Protein AF-A0A940UAZ5-F1 (afdb_monomer_lite)

Sequence (126 aa):
MPDGLMVFATFMHARAFWLVSNDWLLGNMSKTKTTRYDVAEHLRTPEEMAAYLEACLEEANGDAAFIAKALGDIARAKGMAKVARDAGLSRESLYKALSGERSPGFDTILKVMGALGIKLHAQAYG

Secondary structure (DSSP, 8-state):
---TTTTHHHHHHHHHHHHHHTGGGTTT----------GGGT--SHHHHHHHHHHHHHH-TT-HHHHHHHHHHHHHHH-HHHHHHHTT--HHHHHHHSSSSSPPPHHHHHHHHHHHT---------

Foldseek 3Di:
DDDPVVVVVVVVVVVVCVVVVCVVVVPDPPPPDDDDDQVLVVLADLVSLQVQLVVQVVVCPPLQLSSLQSLVSLCVNVDLVQLCVQLVHDSVRSCVCSVSPDRHDPSSVCSSCVSSVHDDDDDDDD

Radius of gyration: 29.12 Å; chains: 1; bounding box: 61×31×87 Å

pLDDT: mean 83.57, std 18.2, range [43.38, 97.81]

Structure (mmCIF, N/CA/C/O backbone):
data_AF-A0A940UAZ5-F1
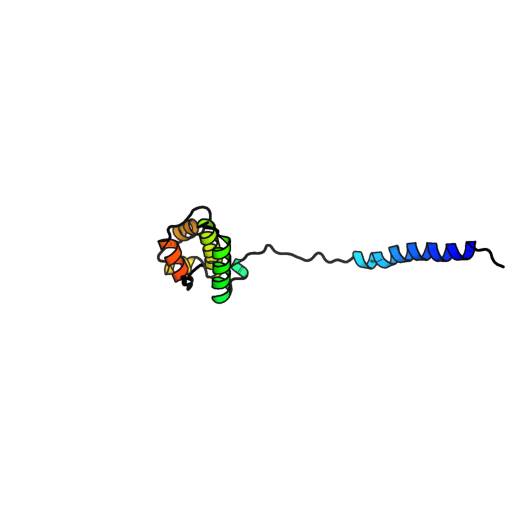#
_entry.id   AF-A0A940UAZ5-F1
#
loop_
_atom_site.group_PDB
_atom_site.id
_atom_site.type_symbol
_atom_site.label_atom_id
_atom_site.label_alt_id
_atom_site.label_comp_id
_atom_site.label_asym_id
_atom_site.label_entity_id
_atom_site.label_seq_id
_atom_site.pdbx_PDB_ins_code
_atom_site.Cartn_x
_atom_site.Cartn_y
_atom_site.Cartn_z
_atom_site.occupancy
_atom_site.B_iso_or_equiv
_atom_site.auth_seq_id
_atom_site.auth_comp_id
_atom_site.auth_asym_id
_atom_site.auth_atom_id
_atom_site.pdbx_PDB_model_num
ATOM 1 N N . MET A 1 1 ? 42.759 17.151 73.449 1.00 46.59 1 MET A N 1
ATOM 2 C CA . MET A 1 1 ? 41.809 17.208 72.319 1.00 46.59 1 MET A CA 1
ATOM 3 C C . MET A 1 1 ? 42.634 17.103 71.051 1.00 46.59 1 MET A C 1
ATOM 5 O O . MET A 1 1 ? 43.483 17.972 70.892 1.00 46.59 1 MET A O 1
ATOM 9 N N . PRO A 1 2 ? 42.492 16.056 70.221 1.00 43.78 2 PRO A N 1
ATOM 10 C CA . PRO A 1 2 ? 43.131 16.048 68.919 1.00 43.78 2 PRO A CA 1
ATOM 11 C C . PRO A 1 2 ? 42.354 16.962 67.959 1.00 43.78 2 PRO A C 1
ATOM 13 O O . PRO A 1 2 ? 41.130 16.924 67.853 1.00 43.78 2 PRO A O 1
ATOM 16 N N . ASP A 1 3 ? 43.148 17.821 67.354 1.00 47.47 3 ASP A N 1
ATOM 17 C CA . ASP A 1 3 ? 43.027 18.718 66.221 1.00 47.47 3 ASP A CA 1
ATOM 18 C C . ASP A 1 3 ? 42.121 18.270 65.054 1.00 47.47 3 ASP A C 1
ATOM 20 O O . ASP A 1 3 ? 42.229 17.182 64.488 1.00 47.47 3 ASP A O 1
ATOM 24 N N . GLY A 1 4 ? 41.253 19.195 64.624 1.00 52.97 4 GLY A N 1
ATOM 25 C CA . GLY A 1 4 ? 40.269 19.032 63.542 1.00 52.97 4 GLY A CA 1
ATOM 26 C C . GLY A 1 4 ? 40.832 18.853 62.123 1.00 52.97 4 GLY A C 1
ATOM 27 O O . GLY A 1 4 ? 40.060 18.834 61.168 1.00 52.97 4 GLY A O 1
ATOM 28 N N . LEU A 1 5 ? 42.148 18.678 61.963 1.00 48.59 5 LEU A N 1
ATOM 29 C CA . LEU A 1 5 ? 42.780 18.284 60.696 1.00 48.59 5 LEU A CA 1
ATOM 30 C C . LEU A 1 5 ? 42.631 16.776 60.417 1.00 48.59 5 LEU A C 1
ATOM 32 O O . LEU A 1 5 ? 42.645 16.359 59.258 1.00 48.59 5 LEU A O 1
ATOM 36 N N . MET A 1 6 ? 42.377 15.967 61.452 1.00 45.28 6 MET A N 1
ATOM 37 C CA . MET A 1 6 ? 42.181 14.515 61.331 1.00 45.28 6 MET A CA 1
ATOM 38 C C . MET A 1 6 ? 40.805 14.115 60.765 1.00 45.28 6 MET A C 1
ATOM 40 O O . MET A 1 6 ? 40.623 12.972 60.353 1.00 45.28 6 MET A O 1
ATOM 44 N N . VAL A 1 7 ? 39.833 15.036 60.695 1.00 50.91 7 VAL A N 1
ATOM 45 C CA . VAL A 1 7 ? 38.495 14.753 60.127 1.00 50.91 7 VAL A CA 1
ATOM 46 C C . VAL A 1 7 ? 38.448 15.025 58.614 1.00 50.91 7 VAL A C 1
ATOM 48 O O . VAL A 1 7 ? 37.710 14.364 57.883 1.00 50.91 7 VAL A O 1
ATOM 51 N N . PHE A 1 8 ? 39.289 15.934 58.108 1.00 43.38 8 PHE A N 1
ATOM 52 C CA . PHE A 1 8 ? 39.359 16.261 56.677 1.00 43.38 8 PHE A CA 1
ATOM 53 C C . PHE A 1 8 ? 40.148 15.228 55.852 1.00 43.38 8 PHE A C 1
ATOM 55 O O . PHE A 1 8 ? 39.791 14.965 54.700 1.00 43.38 8 PHE A O 1
ATOM 62 N N . ALA A 1 9 ? 41.157 14.574 56.438 1.00 48.12 9 ALA A N 1
ATOM 63 C CA . ALA A 1 9 ? 41.940 13.533 55.759 1.00 48.12 9 ALA A CA 1
ATOM 64 C C . ALA A 1 9 ? 41.124 12.257 55.458 1.00 48.12 9 ALA A C 1
ATOM 66 O O . ALA A 1 9 ? 41.379 11.573 54.462 1.00 48.12 9 ALA A O 1
ATOM 67 N N . THR A 1 10 ? 40.093 11.979 56.263 1.00 52.84 10 THR A N 1
ATOM 68 C CA . THR A 1 10 ? 39.175 10.844 56.069 1.00 52.84 10 THR A CA 1
ATOM 69 C C . THR A 1 10 ? 38.134 11.126 54.977 1.00 52.84 10 THR A C 1
ATOM 71 O O . THR A 1 10 ? 37.700 10.208 54.285 1.00 52.84 10 THR A O 1
ATOM 74 N N . PHE A 1 11 ? 37.777 12.395 54.740 1.00 50.88 11 PHE A N 1
ATOM 75 C CA . PHE A 1 11 ? 36.793 12.774 53.715 1.00 50.88 11 PHE A CA 1
ATOM 76 C C . PHE A 1 11 ? 37.395 12.986 52.313 1.00 50.88 11 PHE A C 1
ATOM 78 O O . PHE A 1 11 ? 36.716 12.735 51.315 1.00 50.88 11 PHE A O 1
ATOM 85 N N . MET A 1 12 ? 38.672 13.378 52.192 1.00 49.84 12 MET A N 1
ATOM 86 C CA . MET A 1 12 ? 39.335 13.482 50.878 1.00 49.84 12 MET A CA 1
ATOM 87 C C . MET A 1 12 ? 39.694 12.120 50.265 1.00 49.84 12 MET A C 1
ATOM 89 O O . MET A 1 12 ? 39.618 11.974 49.045 1.00 49.84 12 MET A O 1
ATOM 93 N N . HIS A 1 13 ? 39.981 11.100 51.080 1.00 50.62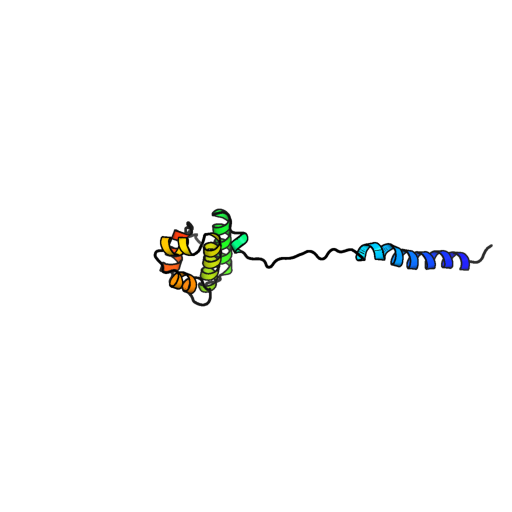 13 HIS A N 1
ATOM 94 C CA . HIS A 1 13 ? 40.163 9.734 50.573 1.00 50.62 13 HIS A CA 1
ATOM 95 C C . HIS A 1 13 ? 38.848 9.092 50.106 1.00 50.62 13 HIS A C 1
ATOM 97 O O . HIS A 1 13 ? 38.859 8.290 49.174 1.00 50.62 13 HIS A O 1
ATOM 103 N N . ALA A 1 14 ? 37.703 9.496 50.667 1.00 51.69 14 ALA A N 1
ATOM 104 C CA . ALA A 1 14 ? 36.402 8.957 50.274 1.00 51.69 14 ALA A CA 1
ATOM 105 C C . ALA A 1 14 ? 35.944 9.424 48.876 1.00 51.69 14 ALA A C 1
ATOM 107 O O . ALA A 1 14 ? 35.326 8.645 48.155 1.00 51.69 14 ALA A O 1
ATOM 108 N N . ARG A 1 15 ? 36.275 10.651 48.432 1.00 50.69 15 ARG A N 1
ATOM 109 C CA . ARG A 1 15 ? 35.898 11.131 47.079 1.00 50.69 15 ARG A CA 1
ATOM 110 C C . ARG A 1 15 ? 36.761 10.553 45.958 1.00 50.69 15 ARG A C 1
ATOM 112 O O . ARG A 1 15 ? 36.226 10.277 44.888 1.00 50.69 15 ARG A O 1
ATOM 119 N N . ALA A 1 16 ? 38.056 10.341 46.196 1.00 51.06 16 ALA A N 1
ATOM 120 C CA . ALA A 1 16 ? 38.922 9.659 45.233 1.00 51.06 16 ALA A CA 1
ATOM 121 C C . ALA A 1 16 ? 38.558 8.167 45.122 1.00 51.06 16 ALA A C 1
ATOM 123 O O . ALA A 1 16 ? 38.484 7.634 44.018 1.00 51.06 16 ALA A O 1
ATOM 124 N N . PHE A 1 17 ? 38.227 7.521 46.246 1.00 48.97 17 PHE A N 1
ATOM 125 C CA . PHE A 1 17 ? 37.758 6.136 46.255 1.00 48.97 17 PHE A CA 1
ATOM 126 C C . PHE A 1 17 ? 36.395 5.968 45.566 1.00 48.97 17 PHE A C 1
ATOM 128 O O . PHE A 1 17 ? 36.200 4.980 44.868 1.00 48.97 17 PHE A O 1
AT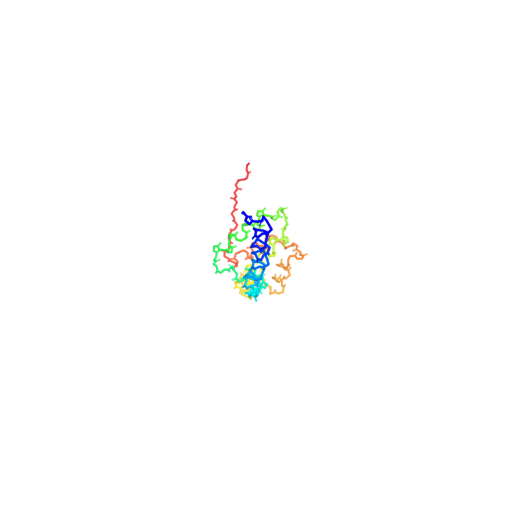OM 135 N N . TRP A 1 18 ? 35.475 6.933 45.686 1.00 52.72 18 TRP A N 1
ATOM 136 C CA . TRP A 1 18 ? 34.170 6.878 45.008 1.00 52.72 18 TRP A CA 1
ATOM 137 C C . TRP A 1 18 ? 34.281 7.042 43.481 1.00 52.72 18 TRP A C 1
ATOM 139 O O . TRP A 1 18 ? 33.579 6.362 42.739 1.00 52.72 18 TRP A O 1
ATOM 149 N N . LEU A 1 19 ? 35.202 7.888 42.998 1.00 50.38 19 LEU A N 1
ATOM 150 C CA . LEU A 1 19 ? 35.479 8.055 41.562 1.00 50.38 19 LEU A CA 1
ATOM 151 C C . LEU A 1 19 ? 36.220 6.850 40.956 1.00 50.38 19 LEU A C 1
ATOM 153 O O . LEU A 1 19 ? 35.881 6.439 39.853 1.00 50.38 19 LEU A O 1
ATOM 157 N N . VAL A 1 20 ? 37.169 6.245 41.682 1.00 57.88 20 VAL A N 1
ATOM 158 C CA . VAL A 1 20 ? 37.892 5.035 41.233 1.00 57.88 20 VAL A CA 1
ATOM 159 C C . VAL A 1 20 ? 37.031 3.769 41.356 1.00 57.88 20 VAL A C 1
ATOM 161 O O . VAL A 1 20 ? 37.121 2.885 40.511 1.00 57.88 20 VAL A O 1
ATOM 164 N N . SER A 1 21 ? 36.145 3.681 42.355 1.00 55.47 21 SER A N 1
ATOM 165 C CA . SER A 1 21 ? 35.250 2.522 42.523 1.00 55.47 21 SER A CA 1
ATOM 166 C C . SER A 1 21 ? 34.106 2.490 41.505 1.00 55.47 21 SER A C 1
ATOM 168 O O . SER A 1 21 ? 33.625 1.409 41.177 1.00 55.47 21 SER A O 1
ATOM 170 N N . ASN A 1 22 ? 33.692 3.643 40.964 1.00 47.75 22 ASN A N 1
ATOM 171 C CA . ASN A 1 22 ? 32.651 3.711 39.932 1.00 47.75 22 ASN A CA 1
ATOM 172 C C . ASN A 1 22 ? 33.184 3.607 38.491 1.00 47.75 22 ASN A C 1
ATOM 174 O O . ASN A 1 22 ? 32.376 3.520 37.568 1.00 47.75 22 ASN A O 1
ATOM 178 N N . ASP A 1 23 ? 34.501 3.555 38.267 1.00 52.69 23 ASP A N 1
ATOM 179 C CA . ASP A 1 23 ? 35.076 3.353 36.923 1.00 52.69 23 ASP A CA 1
ATOM 180 C C . ASP A 1 23 ? 34.736 1.952 36.361 1.00 52.69 23 ASP A C 1
ATOM 182 O O . ASP A 1 23 ? 34.486 1.766 35.167 1.00 52.69 23 ASP A O 1
ATOM 186 N N . TRP A 1 24 ? 34.546 0.975 37.258 1.00 55.91 24 TRP A N 1
ATOM 187 C CA . TRP A 1 24 ? 34.022 -0.359 36.937 1.00 55.91 24 TRP A CA 1
ATOM 188 C C . TRP A 1 24 ? 32.567 -0.361 36.428 1.00 55.91 24 TRP A C 1
ATOM 190 O O . TRP A 1 24 ? 32.128 -1.359 35.859 1.00 55.91 24 TRP A O 1
ATOM 200 N N . LEU A 1 25 ? 31.815 0.738 36.592 1.00 55.38 25 LEU A N 1
ATOM 201 C CA . LEU A 1 25 ? 30.443 0.868 36.076 1.00 55.38 25 LEU A CA 1
ATOM 202 C C . LEU A 1 25 ? 30.388 1.385 34.629 1.00 55.38 25 LEU A C 1
ATOM 204 O O . LEU A 1 25 ? 29.361 1.227 33.973 1.00 55.38 25 LEU A O 1
ATOM 208 N N . LEU A 1 26 ? 31.476 1.962 34.106 1.00 57.84 26 LEU A N 1
ATOM 209 C CA . LEU A 1 26 ? 31.552 2.467 32.725 1.00 57.84 26 LEU A CA 1
ATOM 210 C C . LEU A 1 26 ? 32.411 1.582 31.807 1.00 57.84 26 LEU A C 1
ATOM 212 O O . LEU A 1 26 ? 32.254 1.633 30.586 1.00 57.84 26 LEU A O 1
ATOM 216 N N . GLY A 1 27 ? 33.270 0.728 32.375 1.00 56.28 27 GLY A N 1
ATOM 217 C CA . GLY A 1 27 ? 34.239 -0.093 31.637 1.00 56.28 27 GLY A CA 1
ATOM 218 C C . GLY A 1 27 ? 33.669 -1.231 30.778 1.00 56.28 27 GLY A C 1
ATOM 219 O O . GLY A 1 27 ? 34.421 -1.846 30.026 1.00 56.28 27 GLY A O 1
ATOM 220 N N . ASN A 1 28 ? 32.365 -1.525 30.847 1.00 62.53 28 ASN A N 1
ATOM 221 C CA . ASN A 1 28 ? 31.768 -2.621 30.076 1.00 62.53 28 ASN A CA 1
ATOM 222 C C . ASN A 1 28 ? 30.342 -2.344 29.576 1.00 62.53 28 ASN A C 1
ATOM 224 O O . ASN A 1 28 ? 29.509 -3.251 29.531 1.00 62.53 28 ASN A O 1
ATOM 228 N N . MET A 1 29 ? 30.033 -1.107 29.165 1.00 63.25 29 MET A N 1
ATOM 229 C CA . MET A 1 29 ? 28.833 -0.905 28.347 1.00 63.25 29 MET A CA 1
ATOM 230 C C . MET A 1 29 ? 29.056 -1.553 26.979 1.00 63.25 29 MET A C 1
ATOM 232 O O . MET A 1 29 ? 29.568 -0.927 26.047 1.00 63.25 29 MET A O 1
ATOM 236 N N . SER A 1 30 ? 28.696 -2.831 26.855 1.00 71.31 30 SER A N 1
ATOM 237 C CA . SER A 1 30 ? 28.648 -3.519 25.572 1.00 71.31 30 SER A CA 1
ATOM 238 C C . SER A 1 30 ? 27.816 -2.669 24.616 1.00 71.31 30 SER A C 1
ATOM 240 O O . SER A 1 30 ? 26.629 -2.446 24.864 1.00 71.31 30 SER A O 1
ATOM 242 N N . LYS A 1 31 ? 28.433 -2.155 23.548 1.00 73.00 31 LYS A N 1
ATOM 243 C CA . LYS A 1 31 ? 27.719 -1.356 22.549 1.00 73.00 31 LYS A CA 1
ATOM 244 C C . LYS A 1 31 ? 26.563 -2.192 22.010 1.00 73.00 31 LYS A C 1
ATOM 246 O O . LYS A 1 31 ? 26.793 -3.256 21.433 1.00 73.00 31 LYS A O 1
ATOM 251 N N . THR A 1 32 ? 25.334 -1.727 22.216 1.00 76.50 32 THR A N 1
ATOM 252 C CA . THR A 1 32 ? 24.137 -2.373 21.679 1.00 76.50 32 THR A CA 1
ATOM 253 C C . THR A 1 32 ? 24.285 -2.469 20.164 1.00 76.50 32 THR A C 1
ATOM 255 O O . THR A 1 32 ? 24.447 -1.456 19.485 1.00 76.50 32 THR A O 1
ATOM 258 N N . LYS A 1 33 ? 24.285 -3.693 19.628 1.00 80.69 33 LYS A N 1
ATOM 259 C CA . LYS A 1 33 ? 24.304 -3.911 18.180 1.00 80.69 33 LYS A CA 1
ATOM 260 C C . LYS A 1 33 ? 22.938 -3.515 17.634 1.00 80.69 33 LYS A C 1
ATOM 262 O O . LYS A 1 33 ? 21.944 -4.153 17.964 1.00 80.69 33 LYS A O 1
ATOM 267 N N . THR A 1 34 ? 22.899 -2.466 16.824 1.00 86.31 34 THR A N 1
ATOM 268 C CA . THR A 1 34 ? 21.691 -2.031 16.125 1.00 86.31 34 THR A CA 1
ATOM 269 C C . THR A 1 34 ? 21.755 -2.464 14.666 1.00 86.31 34 THR A C 1
ATOM 271 O O . THR A 1 34 ? 22.828 -2.552 14.066 1.00 86.31 34 THR A O 1
ATOM 274 N N . THR A 1 35 ? 20.596 -2.755 14.092 1.00 84.75 35 THR A N 1
ATOM 275 C CA . THR A 1 35 ? 20.417 -2.955 12.654 1.00 84.75 35 THR A CA 1
ATOM 276 C C . THR A 1 35 ? 19.624 -1.782 12.088 1.00 84.75 35 THR A C 1
ATOM 278 O O . THR A 1 35 ? 18.955 -1.054 12.827 1.00 84.75 35 THR A O 1
ATOM 281 N N . ARG A 1 36 ? 19.717 -1.555 10.773 1.00 88.38 36 ARG A N 1
ATOM 282 C CA . ARG A 1 36 ? 18.837 -0.587 10.111 1.00 88.38 36 ARG A CA 1
ATOM 283 C C . ARG A 1 36 ? 17.410 -1.128 10.176 1.00 88.38 36 ARG A C 1
ATOM 285 O O . ARG A 1 36 ? 17.185 -2.279 9.825 1.00 88.38 36 ARG A O 1
ATOM 292 N N . TYR A 1 37 ? 16.480 -0.287 10.606 1.00 89.12 37 TYR A N 1
ATOM 293 C CA . TYR A 1 37 ? 15.062 -0.615 10.631 1.00 89.12 37 TYR A CA 1
ATOM 294 C C . TYR A 1 37 ? 14.503 -0.675 9.201 1.00 89.12 37 TYR A C 1
ATOM 296 O O . TYR A 1 37 ? 14.671 0.284 8.443 1.00 89.12 37 TYR A O 1
ATOM 304 N N . ASP A 1 38 ? 13.850 -1.781 8.840 1.00 91.56 38 ASP A N 1
ATOM 305 C CA . ASP A 1 38 ? 13.067 -1.914 7.607 1.00 91.56 38 ASP A CA 1
ATOM 306 C C . ASP A 1 38 ? 11.628 -2.283 7.968 1.00 91.56 38 ASP A C 1
ATOM 308 O O . ASP A 1 38 ? 11.362 -3.351 8.516 1.00 91.56 38 ASP A O 1
ATOM 312 N N . VAL A 1 39 ? 10.691 -1.391 7.641 1.00 92.88 39 VAL A N 1
ATOM 313 C CA . VAL A 1 39 ? 9.256 -1.562 7.909 1.00 92.88 39 VAL A CA 1
ATOM 314 C C . VAL A 1 39 ? 8.749 -2.891 7.346 1.00 92.88 39 VAL A C 1
ATOM 316 O O . VAL A 1 39 ? 7.972 -3.580 8.002 1.00 92.88 39 VAL A O 1
ATOM 319 N N . ALA A 1 40 ? 9.232 -3.299 6.167 1.00 93.00 40 ALA A N 1
ATOM 320 C CA . ALA A 1 40 ? 8.770 -4.515 5.506 1.00 93.00 40 ALA A CA 1
ATOM 321 C C . ALA A 1 40 ? 9.035 -5.795 6.330 1.00 93.00 40 ALA A C 1
ATOM 323 O O . ALA A 1 40 ? 8.287 -6.761 6.203 1.00 93.00 40 ALA A O 1
ATOM 324 N N . GLU A 1 41 ? 10.043 -5.810 7.213 1.00 92.38 41 GLU A N 1
ATOM 325 C CA . GLU A 1 41 ? 10.344 -6.954 8.096 1.00 92.38 41 GLU A CA 1
ATOM 326 C C . GLU A 1 41 ? 9.358 -7.093 9.276 1.00 92.38 41 GLU A C 1
ATOM 328 O O . GLU A 1 41 ? 9.313 -8.129 9.961 1.00 92.38 41 GLU A O 1
ATOM 333 N N . HIS A 1 42 ? 8.561 -6.049 9.513 1.00 92.50 42 HIS A N 1
ATOM 334 C CA . HIS A 1 42 ? 7.602 -5.938 10.610 1.00 92.50 42 HIS A CA 1
ATOM 335 C C . HIS A 1 42 ? 6.137 -6.003 10.160 1.00 92.50 42 HIS A C 1
ATOM 337 O O . HIS A 1 42 ? 5.265 -6.069 11.013 1.00 92.50 42 HIS A O 1
ATOM 343 N N . LEU A 1 43 ? 5.862 -6.034 8.852 1.00 95.69 43 LEU A N 1
ATOM 344 C CA . LEU A 1 43 ? 4.515 -6.185 8.292 1.00 95.69 43 LEU A CA 1
ATOM 345 C C . LEU A 1 43 ? 4.222 -7.663 8.004 1.00 95.69 43 LEU A C 1
ATOM 347 O O . LEU A 1 43 ? 4.297 -8.117 6.862 1.00 95.69 43 LEU A O 1
ATOM 351 N N . ARG A 1 44 ? 3.954 -8.446 9.050 1.00 93.19 44 ARG A N 1
ATOM 352 C CA . ARG A 1 44 ? 3.867 -9.916 8.985 1.00 93.19 44 ARG A CA 1
ATOM 353 C C . ARG A 1 44 ? 2.436 -10.410 8.878 1.00 93.19 44 ARG A C 1
ATOM 355 O O . ARG A 1 44 ? 2.207 -11.455 8.268 1.00 93.19 44 ARG A O 1
ATOM 362 N N . THR A 1 45 ? 1.487 -9.682 9.455 1.00 96.44 45 THR A N 1
ATOM 363 C CA . THR A 1 45 ? 0.066 -10.039 9.432 1.00 96.44 45 THR A CA 1
ATOM 364 C C . THR A 1 45 ? -0.752 -9.091 8.552 1.00 96.44 45 THR A C 1
ATOM 366 O O . THR A 1 45 ? -0.364 -7.938 8.343 1.00 96.44 45 THR A O 1
ATOM 369 N N . PRO A 1 46 ? -1.900 -9.546 8.015 1.00 95.69 46 PRO A N 1
ATOM 370 C CA . PRO A 1 46 ? -2.834 -8.668 7.311 1.00 95.69 46 PRO A CA 1
ATOM 371 C C . PRO A 1 46 ? -3.279 -7.466 8.154 1.00 95.69 46 PRO A C 1
ATOM 373 O O . PRO A 1 46 ? -3.428 -6.366 7.626 1.00 95.69 46 PRO A O 1
ATOM 376 N N . GLU A 1 47 ? -3.456 -7.664 9.460 1.00 96.00 47 GLU A N 1
ATOM 377 C CA . GLU A 1 47 ? -3.878 -6.628 10.400 1.00 96.00 47 GLU A CA 1
ATOM 378 C C . GLU A 1 47 ? -2.794 -5.557 10.580 1.00 96.00 47 GLU A C 1
ATOM 380 O O . GLU A 1 47 ? -3.102 -4.368 10.549 1.00 96.00 47 GLU A O 1
ATOM 385 N N . GLU A 1 48 ? -1.520 -5.954 10.683 1.00 96.44 48 GLU A N 1
ATOM 386 C CA . GLU A 1 48 ? -0.383 -5.023 10.741 1.00 96.44 48 GLU A CA 1
ATOM 387 C C . GLU A 1 48 ? -0.272 -4.189 9.458 1.00 96.44 48 GLU A C 1
ATOM 389 O O . GLU A 1 48 ? -0.038 -2.984 9.516 1.00 96.44 48 GLU A O 1
ATOM 394 N N . MET A 1 49 ? -0.480 -4.810 8.293 1.00 96.94 49 MET A N 1
ATOM 395 C CA . MET A 1 49 ? -0.462 -4.114 7.001 1.00 96.94 49 MET A CA 1
ATOM 396 C C . MET A 1 49 ? -1.593 -3.088 6.880 1.00 96.94 49 MET A C 1
ATOM 398 O O . MET A 1 49 ? -1.372 -1.994 6.360 1.00 96.94 49 MET A O 1
ATOM 402 N N . ALA A 1 50 ? -2.795 -3.441 7.343 1.00 96.50 50 ALA A N 1
ATOM 403 C CA . ALA A 1 50 ? -3.947 -2.548 7.332 1.00 96.50 50 ALA A CA 1
ATOM 404 C C . ALA A 1 50 ? -3.741 -1.361 8.282 1.00 96.50 50 ALA A C 1
ATOM 406 O O . ALA A 1 50 ? -3.888 -0.222 7.846 1.00 96.50 50 ALA A O 1
ATOM 407 N N . ALA A 1 51 ? -3.319 -1.621 9.524 1.00 96.12 51 ALA A N 1
ATOM 408 C CA . ALA A 1 51 ? -3.035 -0.581 10.512 1.00 96.12 51 ALA A CA 1
ATOM 409 C C . ALA A 1 51 ? -1.909 0.359 10.050 1.00 96.12 51 ALA A C 1
ATOM 411 O O . ALA A 1 51 ? -1.994 1.573 10.216 1.00 96.12 51 ALA A O 1
ATOM 412 N N . TYR A 1 52 ? -0.866 -0.189 9.419 1.00 96.94 52 TYR A N 1
ATOM 413 C CA . TYR A 1 52 ? 0.207 0.612 8.838 1.00 96.94 52 TYR A CA 1
ATOM 414 C C . TYR A 1 52 ? -0.298 1.528 7.714 1.00 96.94 52 TYR A C 1
ATOM 416 O O . TYR A 1 52 ? 0.018 2.716 7.709 1.00 96.94 52 TYR A O 1
ATOM 424 N N . LEU A 1 53 ? -1.106 1.009 6.781 1.00 96.69 53 LEU A N 1
ATOM 425 C CA . LEU A 1 53 ? -1.662 1.835 5.707 1.00 96.69 53 LEU A CA 1
ATOM 426 C C . LEU A 1 53 ? -2.622 2.905 6.240 1.00 96.69 53 LEU A C 1
ATOM 428 O O . LEU A 1 53 ? -2.616 4.016 5.722 1.00 96.69 53 LEU A O 1
ATOM 432 N N . GLU A 1 54 ? -3.433 2.579 7.246 1.00 95.31 54 GLU A N 1
ATOM 433 C CA . GLU A 1 54 ? -4.342 3.520 7.906 1.00 95.31 54 GLU A CA 1
ATOM 434 C C . GLU A 1 54 ? -3.572 4.691 8.524 1.00 95.31 54 GLU A C 1
ATOM 436 O O . GLU A 1 54 ? -3.831 5.836 8.161 1.00 95.31 54 GLU A O 1
ATOM 441 N N . ALA A 1 55 ? -2.540 4.410 9.325 1.00 96.12 55 ALA A N 1
ATOM 442 C CA . ALA A 1 55 ? -1.668 5.447 9.876 1.00 96.12 55 ALA A CA 1
ATOM 443 C C . ALA A 1 55 ? -1.019 6.301 8.769 1.00 96.12 55 ALA A C 1
ATOM 445 O O . ALA A 1 55 ? -0.964 7.526 8.861 1.00 96.12 55 ALA A O 1
ATOM 446 N N . CYS A 1 56 ? -0.573 5.677 7.672 1.00 96.25 56 CYS A N 1
ATOM 447 C CA . CYS A 1 56 ? -0.040 6.425 6.535 1.00 96.25 56 CYS A CA 1
ATOM 448 C C . CYS A 1 56 ? -1.092 7.303 5.841 1.00 96.25 56 CYS A C 1
ATOM 450 O O . CYS A 1 56 ? -0.744 8.381 5.368 1.00 96.25 56 CYS A O 1
ATOM 452 N N . LEU A 1 57 ? -2.350 6.865 5.744 1.00 94.31 57 LEU A N 1
ATOM 453 C CA . LEU A 1 57 ? -3.439 7.652 5.156 1.00 94.31 57 LEU A CA 1
ATOM 454 C C . LEU A 1 57 ? -3.784 8.873 6.018 1.00 94.31 57 LEU A C 1
ATOM 456 O O . LEU A 1 57 ? -4.040 9.939 5.459 1.00 94.31 57 LEU A O 1
ATOM 460 N N . GLU A 1 58 ? -3.750 8.731 7.344 1.00 93.44 58 GLU A N 1
ATOM 461 C CA . GLU A 1 58 ? -3.949 9.835 8.290 1.00 93.44 58 GLU A CA 1
ATOM 462 C C . GLU A 1 58 ? -2.837 10.888 8.184 1.00 93.44 58 GLU A C 1
ATOM 464 O O . GLU A 1 58 ? -3.116 12.086 8.143 1.00 93.44 58 GLU A O 1
ATOM 469 N N . GLU A 1 59 ? -1.576 10.460 8.070 1.00 95.19 59 GLU A N 1
ATOM 470 C CA . GLU A 1 59 ? -0.435 11.379 7.978 1.00 95.19 59 GLU A CA 1
ATOM 471 C C . GLU A 1 59 ? -0.215 11.972 6.578 1.00 95.19 59 GLU A C 1
ATOM 473 O O . GLU A 1 59 ? 0.413 13.027 6.447 1.00 95.19 59 GLU A O 1
ATOM 478 N N . ALA A 1 60 ? -0.728 11.325 5.525 1.00 93.19 60 ALA A N 1
ATOM 479 C CA . ALA A 1 60 ? -0.430 11.689 4.140 1.00 93.19 60 ALA A CA 1
ATOM 480 C C . ALA A 1 60 ? -0.780 13.143 3.795 1.00 93.19 60 ALA A C 1
ATOM 482 O O . ALA A 1 60 ? -0.150 13.715 2.909 1.00 93.19 60 ALA A O 1
ATOM 483 N N . ASN A 1 61 ? -1.798 13.740 4.431 1.00 90.50 61 ASN A N 1
ATOM 484 C CA . ASN A 1 61 ? -2.271 15.100 4.127 1.00 90.50 61 ASN A CA 1
ATOM 485 C C . ASN A 1 61 ? -2.482 15.356 2.614 1.00 90.50 61 ASN A C 1
ATOM 487 O O . ASN A 1 61 ? -2.199 16.438 2.102 1.00 90.50 61 ASN A O 1
ATOM 491 N N . GLY A 1 62 ? -2.963 14.345 1.880 1.00 86.81 62 GLY A N 1
ATOM 492 C CA . GLY A 1 62 ? -3.172 14.414 0.428 1.00 86.81 62 GLY A CA 1
ATOM 493 C C . GLY A 1 62 ? -1.968 14.015 -0.439 1.00 86.81 62 GLY A C 1
ATOM 494 O O . GLY A 1 62 ? -2.084 14.035 -1.666 1.00 86.81 62 GLY A O 1
ATOM 495 N N . ASP A 1 63 ? -0.836 13.614 0.145 1.00 93.38 63 ASP A N 1
ATOM 496 C CA . ASP A 1 63 ? 0.328 13.116 -0.593 1.00 93.38 63 ASP A CA 1
ATOM 497 C C . ASP A 1 63 ? 0.120 11.667 -1.075 1.00 93.38 63 ASP A C 1
ATOM 499 O O . ASP A 1 63 ? 0.357 10.677 -0.377 1.00 93.38 63 ASP A O 1
ATOM 503 N N . ALA A 1 64 ? -0.305 11.535 -2.329 1.00 91.69 64 ALA A N 1
ATOM 504 C CA . ALA A 1 64 ? -0.487 10.240 -2.975 1.00 91.69 64 ALA A CA 1
ATOM 505 C C . ALA A 1 64 ? 0.826 9.464 -3.195 1.00 91.69 64 ALA A C 1
ATOM 507 O O . ALA A 1 64 ? 0.795 8.233 -3.259 1.00 91.69 64 ALA A O 1
ATOM 508 N N . ALA A 1 65 ? 1.973 10.140 -3.313 1.00 93.94 65 ALA A N 1
ATOM 509 C CA . ALA A 1 65 ? 3.262 9.472 -3.470 1.00 93.94 65 ALA A CA 1
ATOM 510 C C . ALA A 1 65 ? 3.700 8.821 -2.148 1.00 93.94 65 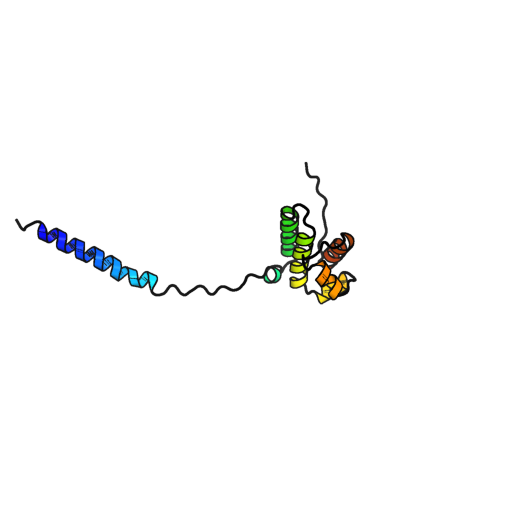ALA A C 1
ATOM 512 O O . ALA A 1 65 ? 4.221 7.702 -2.153 1.00 93.94 65 ALA A O 1
ATOM 513 N N . PHE A 1 66 ? 3.401 9.463 -1.016 1.00 95.31 66 PHE A N 1
ATOM 514 C CA . PHE A 1 66 ? 3.592 8.878 0.311 1.00 95.31 66 PHE A CA 1
ATOM 515 C C . PHE A 1 66 ? 2.756 7.604 0.507 1.00 95.31 66 PHE A C 1
ATOM 517 O O . PHE A 1 66 ? 3.293 6.559 0.879 1.00 95.31 66 PHE A O 1
ATOM 524 N N . ILE A 1 67 ? 1.467 7.644 0.150 1.00 95.62 67 ILE A N 1
ATOM 525 C CA . ILE A 1 67 ? 0.582 6.465 0.195 1.00 95.62 67 ILE A CA 1
ATOM 526 C C . ILE A 1 67 ? 1.111 5.351 -0.721 1.00 95.62 67 ILE A C 1
ATOM 528 O O . ILE A 1 67 ? 1.137 4.177 -0.346 1.00 95.62 67 ILE A O 1
ATOM 532 N N . ALA A 1 68 ? 1.571 5.706 -1.923 1.00 95.94 68 ALA A N 1
ATOM 533 C CA . ALA A 1 68 ? 2.142 4.747 -2.861 1.00 95.94 68 ALA A CA 1
ATOM 534 C C . ALA A 1 68 ? 3.393 4.058 -2.297 1.00 95.94 68 ALA A C 1
ATOM 536 O O . ALA A 1 68 ? 3.553 2.848 -2.458 1.00 95.94 68 ALA A O 1
ATOM 537 N N . LYS A 1 69 ? 4.248 4.807 -1.595 1.00 96.44 69 LYS A N 1
ATOM 538 C CA . LYS A 1 69 ? 5.418 4.257 -0.908 1.00 96.44 69 LYS A CA 1
ATOM 539 C C . LYS A 1 69 ? 5.017 3.279 0.201 1.00 96.44 69 LYS A C 1
ATOM 541 O O . LYS A 1 69 ? 5.574 2.187 0.253 1.00 96.44 69 LYS A O 1
ATOM 546 N N . ALA A 1 70 ? 4.017 3.612 1.019 1.00 97.06 70 ALA A N 1
ATOM 547 C CA . ALA A 1 70 ? 3.507 2.715 2.062 1.00 97.06 70 ALA A CA 1
ATOM 548 C C . ALA A 1 70 ? 2.965 1.394 1.478 1.00 97.06 70 ALA A C 1
ATOM 550 O O . ALA A 1 70 ? 3.288 0.303 1.950 1.00 97.06 70 ALA A O 1
ATOM 551 N N . LEU A 1 71 ? 2.210 1.466 0.377 1.00 97.12 71 LEU A N 1
ATOM 552 C CA . LEU A 1 71 ? 1.784 0.275 -0.367 1.00 97.12 71 LEU A CA 1
ATOM 553 C C . LEU A 1 71 ? 2.975 -0.509 -0.934 1.00 97.12 71 LEU A C 1
ATOM 555 O O . LEU A 1 71 ? 2.929 -1.738 -0.988 1.00 97.12 71 LEU A O 1
ATOM 559 N N . GLY A 1 72 ? 4.046 0.181 -1.332 1.00 96.56 72 GLY A N 1
ATOM 560 C CA . GLY A 1 72 ? 5.324 -0.418 -1.708 1.00 96.56 72 GLY A CA 1
ATOM 561 C C . GLY A 1 72 ? 5.958 -1.214 -0.570 1.00 96.56 72 GLY A C 1
ATOM 562 O O . GLY A 1 72 ? 6.385 -2.346 -0.786 1.00 96.56 72 GLY A O 1
ATOM 563 N N . ASP A 1 73 ? 5.967 -0.674 0.645 1.00 97.19 73 ASP A N 1
ATOM 564 C CA . ASP A 1 73 ? 6.507 -1.337 1.837 1.00 97.19 73 ASP A CA 1
ATOM 565 C C . ASP A 1 73 ? 5.725 -2.620 2.161 1.00 97.19 73 ASP A C 1
ATOM 567 O O . ASP A 1 73 ? 6.318 -3.692 2.320 1.00 97.19 73 ASP A O 1
ATOM 571 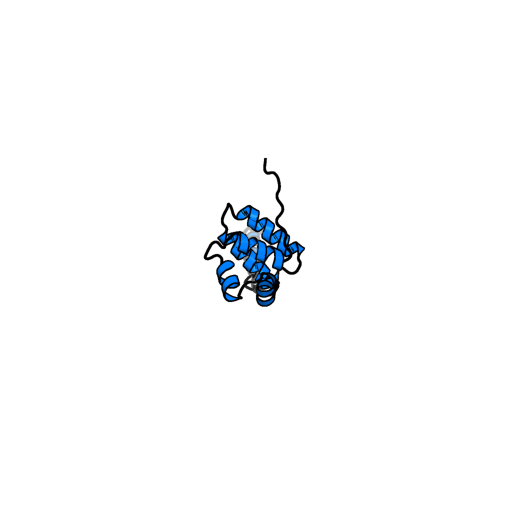N N . ILE A 1 74 ? 4.391 -2.556 2.114 1.00 97.50 74 ILE A N 1
ATOM 572 C CA . ILE A 1 74 ? 3.514 -3.725 2.277 1.00 97.50 74 ILE A CA 1
ATOM 573 C C . ILE A 1 74 ? 3.738 -4.750 1.150 1.00 97.50 74 ILE A C 1
ATOM 575 O O . ILE A 1 74 ? 3.828 -5.958 1.391 1.00 97.50 74 ILE A O 1
ATOM 579 N N . ALA A 1 75 ? 3.859 -4.294 -0.099 1.00 96.94 75 ALA A N 1
ATOM 580 C CA . ALA A 1 75 ? 4.099 -5.170 -1.242 1.00 96.94 75 ALA A CA 1
ATOM 581 C C . ALA A 1 75 ? 5.467 -5.863 -1.176 1.00 96.94 75 ALA A C 1
ATOM 583 O O . ALA A 1 75 ? 5.586 -7.019 -1.597 1.00 96.94 75 ALA A O 1
ATOM 584 N N . ARG A 1 76 ? 6.489 -5.203 -0.613 1.00 96.25 76 ARG A N 1
ATOM 585 C CA . ARG A 1 76 ? 7.791 -5.818 -0.319 1.00 96.25 76 ARG A CA 1
ATOM 586 C C . ARG A 1 76 ? 7.651 -6.930 0.719 1.00 96.25 76 ARG A C 1
ATOM 588 O O . ARG A 1 76 ? 8.148 -8.023 0.457 1.00 96.25 76 ARG A O 1
ATOM 595 N N . ALA A 1 77 ? 6.910 -6.698 1.803 1.00 95.88 77 ALA A N 1
ATOM 596 C CA . ALA A 1 77 ? 6.657 -7.707 2.835 1.00 95.88 77 ALA A CA 1
ATOM 597 C C . ALA A 1 77 ? 5.894 -8.936 2.297 1.00 95.88 77 ALA A C 1
ATOM 599 O O . ALA A 1 77 ? 6.235 -10.077 2.601 1.00 95.88 77 ALA A O 1
ATOM 600 N N . LYS A 1 78 ? 4.893 -8.720 1.432 1.00 94.38 78 LYS A N 1
ATOM 601 C CA . LYS A 1 78 ? 4.067 -9.793 0.839 1.00 94.38 78 LYS A CA 1
ATOM 602 C C . LYS A 1 78 ? 4.720 -10.500 -0.360 1.00 94.38 78 LYS A C 1
ATOM 604 O O . LYS A 1 78 ? 4.332 -11.613 -0.719 1.00 94.38 78 LYS A O 1
ATOM 609 N N . GLY A 1 79 ? 5.683 -9.848 -1.009 1.00 95.12 79 GLY A N 1
ATOM 610 C CA . GLY A 1 79 ? 6.389 -10.335 -2.192 1.00 95.12 79 GLY A CA 1
ATOM 611 C C . GLY A 1 79 ? 5.912 -9.692 -3.500 1.00 95.12 79 GLY A C 1
ATOM 612 O O . GLY A 1 79 ? 4.888 -10.067 -4.078 1.00 95.12 79 GLY A O 1
ATOM 613 N N . MET A 1 80 ? 6.741 -8.797 -4.044 1.00 95.19 80 MET A N 1
ATOM 614 C CA . MET A 1 80 ? 6.452 -7.978 -5.235 1.00 95.19 80 MET A CA 1
ATOM 615 C C . MET A 1 80 ? 5.975 -8.767 -6.459 1.00 95.19 80 MET A C 1
ATOM 617 O O . MET A 1 80 ? 5.061 -8.342 -7.162 1.00 95.19 80 MET A O 1
ATOM 621 N N . ALA A 1 81 ? 6.567 -9.934 -6.732 1.00 95.75 81 ALA A N 1
ATOM 622 C CA . ALA A 1 81 ? 6.197 -10.731 -7.901 1.00 95.75 81 ALA A CA 1
ATOM 623 C C . ALA A 1 81 ? 4.760 -11.266 -7.819 1.00 95.75 81 ALA A C 1
ATOM 625 O O . ALA A 1 81 ? 4.088 -11.358 -8.843 1.00 95.75 81 ALA A O 1
ATOM 626 N N . LYS A 1 82 ? 4.297 -11.623 -6.615 1.00 96.44 82 LYS A N 1
ATOM 627 C CA . LYS A 1 82 ? 2.920 -12.067 -6.390 1.00 96.44 82 LYS A CA 1
ATOM 628 C C . LYS A 1 82 ? 1.961 -10.892 -6.548 1.00 96.44 82 LYS A C 1
ATOM 630 O O . LYS A 1 82 ? 1.017 -10.989 -7.319 1.00 96.44 82 LYS A O 1
ATOM 635 N N . VAL A 1 83 ? 2.268 -9.771 -5.896 1.00 97.44 83 VAL A N 1
ATOM 636 C CA . VAL A 1 83 ? 1.438 -8.559 -5.937 1.00 97.44 83 VAL A CA 1
ATOM 637 C C . VAL A 1 83 ? 1.268 -8.039 -7.363 1.00 97.44 83 VAL A C 1
ATOM 639 O O . VAL A 1 83 ? 0.151 -7.738 -7.761 1.00 97.44 83 VAL A O 1
ATOM 642 N N . ALA A 1 84 ? 2.339 -8.000 -8.161 1.00 97.31 84 ALA A N 1
ATOM 643 C CA . ALA A 1 84 ? 2.267 -7.557 -9.554 1.00 97.31 84 ALA A CA 1
ATOM 644 C C . ALA A 1 84 ? 1.294 -8.413 -10.379 1.00 97.31 84 ALA A C 1
ATOM 646 O O . ALA A 1 84 ? 0.443 -7.872 -11.082 1.00 97.31 84 ALA A O 1
ATOM 647 N N . ARG A 1 85 ? 1.381 -9.747 -10.252 1.00 97.81 85 ARG A N 1
ATOM 648 C CA . ARG A 1 85 ? 0.477 -10.673 -10.952 1.00 97.81 85 ARG A CA 1
ATOM 649 C C . ARG A 1 85 ? -0.971 -10.481 -10.518 1.00 97.81 85 ARG A C 1
ATOM 651 O O . ARG A 1 85 ? -1.833 -10.336 -11.376 1.00 97.81 85 ARG A O 1
ATOM 658 N N . ASP A 1 86 ? -1.215 -10.446 -9.212 1.00 97.75 86 ASP A N 1
ATOM 659 C CA . ASP A 1 86 ? -2.565 -10.341 -8.652 1.00 97.75 86 ASP A CA 1
ATOM 660 C C . ASP A 1 86 ? -3.211 -8.979 -8.973 1.00 97.75 86 ASP A C 1
ATOM 662 O O . ASP A 1 86 ? -4.417 -8.900 -9.183 1.00 97.75 86 ASP A O 1
ATOM 666 N N . ALA A 1 87 ? -2.410 -7.911 -9.073 1.00 96.88 87 ALA A N 1
ATOM 667 C CA . ALA A 1 87 ? -2.864 -6.576 -9.468 1.00 96.88 87 ALA A CA 1
ATOM 668 C C . ALA A 1 87 ? -3.023 -6.401 -10.993 1.00 96.88 87 ALA A C 1
ATOM 670 O O . ALA A 1 87 ? -3.479 -5.348 -11.442 1.00 96.88 87 ALA A O 1
ATOM 671 N N . GLY A 1 88 ? -2.615 -7.388 -11.803 1.00 97.12 88 GLY A N 1
ATOM 672 C CA . GLY A 1 88 ? -2.611 -7.284 -13.265 1.00 97.12 88 GLY A CA 1
ATOM 673 C C . GLY A 1 88 ? -1.611 -6.252 -13.805 1.00 97.12 88 GLY A C 1
ATOM 674 O O . GLY A 1 88 ? -1.855 -5.634 -14.840 1.00 97.12 88 GLY A O 1
ATOM 675 N N . LEU A 1 89 ? -0.498 -6.035 -13.099 1.00 96.25 89 LEU A N 1
ATOM 676 C CA . LEU A 1 89 ? 0.544 -5.071 -13.448 1.00 96.25 89 LEU A CA 1
ATOM 677 C C . LEU A 1 89 ? 1.843 -5.784 -13.834 1.00 96.25 89 LEU A C 1
ATOM 679 O O . LEU A 1 89 ? 2.188 -6.846 -13.312 1.00 96.25 89 LEU A O 1
ATOM 683 N N . SER A 1 90 ? 2.627 -5.162 -14.716 1.00 95.88 90 SER A N 1
ATOM 684 C CA . SER A 1 90 ? 4.015 -5.588 -14.895 1.00 95.88 90 SER A CA 1
ATOM 685 C C . SER A 1 90 ? 4.816 -5.287 -13.620 1.00 95.88 90 SER A C 1
ATOM 687 O O . SER A 1 90 ? 4.510 -4.340 -12.891 1.00 95.88 90 SER A O 1
ATOM 689 N N . ARG A 1 91 ? 5.875 -6.064 -13.352 1.00 94.38 91 ARG A N 1
ATOM 690 C CA . ARG A 1 91 ? 6.772 -5.800 -12.212 1.00 94.38 91 ARG A CA 1
ATOM 691 C C . ARG A 1 91 ? 7.361 -4.393 -12.287 1.00 94.38 91 ARG A C 1
ATOM 693 O O . ARG A 1 91 ? 7.355 -3.687 -11.290 1.00 94.38 91 ARG A O 1
ATOM 700 N N . GLU A 1 92 ? 7.816 -3.977 -13.466 1.00 94.19 92 GLU A N 1
ATOM 701 C CA . GLU A 1 92 ? 8.377 -2.642 -13.686 1.00 94.19 92 GLU A CA 1
ATOM 702 C C . GLU A 1 92 ? 7.351 -1.538 -13.403 1.00 94.19 92 GLU A C 1
ATOM 704 O O . GLU A 1 92 ? 7.657 -0.574 -12.705 1.00 94.19 92 GLU A O 1
ATOM 709 N N . SER A 1 93 ? 6.119 -1.699 -13.896 1.00 94.12 93 SER A N 1
ATOM 710 C CA . SER A 1 93 ? 5.026 -0.760 -13.632 1.00 94.12 93 SER A CA 1
ATOM 711 C C . SER A 1 93 ? 4.706 -0.683 -12.141 1.00 94.12 93 SER A C 1
ATOM 713 O O . SER A 1 93 ? 4.532 0.418 -11.632 1.00 94.12 93 SER A O 1
ATOM 715 N N . LEU A 1 94 ? 4.679 -1.821 -11.435 1.00 95.25 94 LEU A N 1
ATOM 716 C CA . LEU A 1 94 ? 4.461 -1.860 -9.988 1.00 95.25 94 LEU A CA 1
ATOM 717 C C . LEU A 1 94 ? 5.583 -1.130 -9.233 1.00 95.25 94 LEU A C 1
ATOM 719 O O . LEU A 1 94 ? 5.290 -0.285 -8.395 1.00 95.25 94 LEU A O 1
ATOM 723 N N . TYR A 1 95 ? 6.854 -1.397 -9.559 1.00 93.69 95 TYR A N 1
ATOM 724 C CA . TYR A 1 95 ? 7.990 -0.704 -8.937 1.00 93.69 95 TYR A CA 1
ATOM 725 C C . TYR A 1 95 ? 7.929 0.809 -9.159 1.00 93.69 95 TYR A C 1
ATOM 727 O O . TYR A 1 95 ? 8.102 1.566 -8.212 1.00 93.69 95 TYR A O 1
ATOM 735 N N . LYS A 1 96 ? 7.638 1.259 -10.386 1.00 93.44 96 LYS A N 1
ATOM 736 C CA . LYS A 1 96 ? 7.511 2.692 -10.696 1.00 93.44 96 LYS A CA 1
ATOM 737 C C . LYS A 1 96 ? 6.304 3.341 -10.021 1.00 93.44 96 LYS A C 1
ATOM 739 O O . LYS A 1 96 ? 6.364 4.515 -9.683 1.00 93.44 96 LYS A O 1
ATOM 744 N N . ALA A 1 97 ? 5.197 2.614 -9.883 1.00 94.06 97 ALA A N 1
ATOM 745 C CA . ALA A 1 97 ? 3.986 3.133 -9.256 1.00 94.06 97 ALA A CA 1
ATOM 746 C C . ALA A 1 97 ? 4.143 3.285 -7.740 1.00 94.06 97 ALA A C 1
ATOM 748 O O . ALA A 1 97 ? 3.590 4.221 -7.178 1.00 94.06 97 ALA A O 1
ATOM 749 N N . LEU A 1 98 ? 4.891 2.382 -7.098 1.00 94.62 98 LEU A N 1
ATOM 750 C CA . LEU A 1 98 ? 5.058 2.320 -5.643 1.00 94.62 98 LEU A CA 1
ATOM 751 C C . LEU A 1 98 ? 6.416 2.859 -5.156 1.00 94.62 98 LEU A C 1
ATOM 753 O O . LEU A 1 98 ? 6.788 2.634 -4.008 1.00 94.62 98 LEU A O 1
ATOM 757 N N . SER A 1 99 ? 7.179 3.549 -6.013 1.00 90.38 99 SER A N 1
ATOM 758 C CA . SER A 1 99 ? 8.501 4.085 -5.647 1.00 90.38 99 SER A CA 1
ATOM 759 C C . SER A 1 99 ? 8.431 5.298 -4.715 1.00 90.38 99 SER A C 1
ATOM 761 O O . SER A 1 99 ? 9.419 5.619 -4.061 1.00 90.38 99 SER A O 1
ATOM 763 N N . GLY A 1 100 ? 7.289 5.990 -4.672 1.00 88.25 100 GLY A N 1
ATOM 764 C CA . GLY A 1 100 ? 7.138 7.271 -3.975 1.00 88.25 100 GLY A CA 1
ATOM 765 C C . GLY A 1 100 ? 7.752 8.467 -4.713 1.00 88.25 100 GLY A C 1
ATOM 766 O O . GLY A 1 100 ? 7.704 9.581 -4.211 1.00 88.25 100 GLY A O 1
ATOM 767 N N . GLU A 1 101 ? 8.303 8.271 -5.914 1.00 88.94 101 GLU A N 1
ATOM 768 C CA . GLU A 1 101 ? 8.846 9.365 -6.740 1.00 88.94 101 GLU A CA 1
ATOM 769 C C . GLU A 1 101 ? 7.763 10.062 -7.573 1.00 88.94 101 GLU A C 1
ATOM 771 O O . GLU A 1 101 ? 7.935 11.188 -8.036 1.00 88.94 101 GLU A O 1
ATOM 776 N N . ARG A 1 102 ? 6.641 9.375 -7.803 1.00 86.06 102 ARG A N 1
ATOM 777 C CA . ARG A 1 102 ? 5.508 9.866 -8.586 1.00 86.06 102 ARG A CA 1
ATOM 778 C C . ARG A 1 102 ? 4.196 9.479 -7.928 1.00 86.06 102 ARG A C 1
ATOM 780 O O . ARG A 1 102 ? 4.108 8.445 -7.274 1.00 86.06 102 ARG A O 1
ATOM 787 N N . SER A 1 103 ? 3.162 10.266 -8.197 1.00 88.31 103 SER A N 1
ATOM 788 C CA . SER A 1 103 ? 1.791 9.902 -7.852 1.00 88.31 103 SER A CA 1
ATOM 789 C C . SER A 1 103 ? 1.252 8.881 -8.871 1.00 88.31 103 SER A C 1
ATOM 791 O O . SER A 1 103 ? 1.234 9.173 -10.078 1.00 88.31 103 SER A O 1
ATOM 793 N N . PRO A 1 104 ? 0.884 7.657 -8.453 1.00 92.25 104 PRO A N 1
ATOM 794 C CA . PRO A 1 104 ? 0.191 6.710 -9.317 1.00 92.25 104 PRO A CA 1
ATOM 795 C C . PRO A 1 104 ? -1.278 7.115 -9.512 1.00 92.25 104 PRO A C 1
ATOM 797 O O . PRO A 1 104 ? -1.864 7.836 -8.708 1.00 92.25 104 PRO A O 1
ATOM 800 N N . GLY A 1 105 ? -1.899 6.614 -10.582 1.00 94.31 105 GLY A N 1
ATOM 801 C CA . GLY A 1 105 ? -3.341 6.771 -10.776 1.00 94.31 105 GLY A CA 1
ATOM 802 C C . GLY A 1 105 ? -4.133 6.081 -9.661 1.00 94.31 105 GLY A C 1
ATOM 803 O O . GLY A 1 105 ? -3.721 5.037 -9.149 1.00 94.31 105 GLY A O 1
ATOM 804 N N . PHE A 1 106 ? -5.293 6.633 -9.301 1.00 93.38 106 PHE A N 1
ATOM 805 C CA . PHE A 1 106 ? -6.131 6.059 -8.243 1.00 93.38 106 PHE A CA 1
ATOM 806 C C . PHE A 1 106 ? -6.615 4.637 -8.580 1.00 93.38 106 PHE A C 1
ATOM 808 O O . PHE A 1 106 ? -6.692 3.781 -7.703 1.00 93.38 106 PHE A O 1
ATOM 815 N N . ASP A 1 107 ? -6.843 4.333 -9.862 1.00 95.19 107 ASP A N 1
ATOM 816 C CA . ASP A 1 107 ? -7.163 2.976 -10.322 1.00 95.19 107 ASP A CA 1
ATOM 817 C C . ASP A 1 107 ? -6.039 1.973 -9.998 1.00 9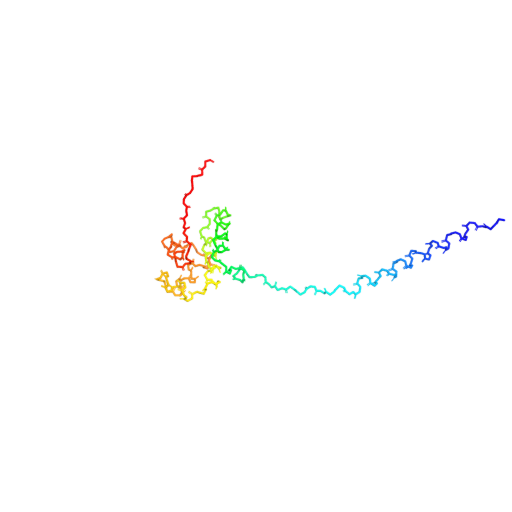5.19 107 ASP A C 1
ATOM 819 O O . ASP A 1 107 ? -6.299 0.826 -9.638 1.00 95.19 107 ASP A O 1
ATOM 823 N N . THR A 1 108 ? -4.783 2.417 -10.095 1.00 95.00 108 THR A N 1
ATOM 824 C CA . THR A 1 108 ? -3.598 1.615 -9.784 1.00 95.00 108 THR A CA 1
ATOM 825 C C . THR A 1 108 ? -3.507 1.363 -8.284 1.00 95.00 108 THR A C 1
ATOM 827 O O . THR A 1 108 ? -3.278 0.224 -7.881 1.00 95.00 108 THR A O 1
ATOM 830 N N . ILE A 1 109 ? -3.760 2.387 -7.459 1.00 95.06 109 ILE A N 1
ATOM 831 C CA . ILE A 1 109 ? -3.836 2.247 -5.997 1.00 95.06 109 ILE A CA 1
ATOM 832 C C . ILE A 1 109 ? -4.871 1.185 -5.615 1.00 95.06 109 ILE A C 1
ATOM 834 O O . ILE A 1 109 ? -4.538 0.237 -4.905 1.00 95.06 109 ILE A O 1
ATOM 838 N N . LEU A 1 110 ? -6.096 1.278 -6.143 1.00 95.62 110 LEU A N 1
ATOM 839 C CA . LEU A 1 110 ? -7.169 0.331 -5.826 1.00 95.62 110 LEU A CA 1
ATOM 840 C C . LEU A 1 110 ? -6.833 -1.110 -6.247 1.00 95.62 110 LEU A C 1
ATOM 842 O O . LEU A 1 110 ? -7.083 -2.044 -5.482 1.00 95.62 110 LEU A O 1
ATOM 846 N N . LYS A 1 111 ? -6.226 -1.309 -7.427 1.00 96.25 111 LYS A N 1
ATOM 847 C CA . LYS A 1 111 ? -5.760 -2.635 -7.880 1.00 96.25 111 LYS A CA 1
ATOM 848 C C . LYS A 1 111 ? -4.711 -3.221 -6.935 1.00 96.25 111 LYS A C 1
ATOM 850 O O . LYS A 1 111 ? -4.799 -4.394 -6.572 1.00 96.25 111 LYS A O 1
ATOM 855 N N . VAL A 1 112 ? -3.733 -2.412 -6.525 1.00 96.94 112 VAL A N 1
ATOM 856 C CA . VAL A 1 112 ? -2.678 -2.841 -5.598 1.00 96.94 112 VAL A CA 1
ATOM 857 C C . VAL A 1 112 ? -3.264 -3.168 -4.228 1.00 96.94 112 VAL A C 1
ATOM 859 O O . VAL A 1 112 ? -2.970 -4.235 -3.700 1.00 96.94 112 VAL A O 1
ATOM 862 N N . MET A 1 113 ? -4.143 -2.326 -3.680 1.00 96.62 113 MET A N 1
ATOM 863 C CA . MET A 1 113 ? -4.837 -2.612 -2.418 1.00 96.62 113 MET A CA 1
ATOM 864 C C . MET A 1 113 ? -5.585 -3.951 -2.477 1.00 96.62 113 MET A C 1
ATOM 866 O O . MET A 1 113 ? -5.416 -4.786 -1.588 1.00 96.62 113 MET A O 1
ATOM 870 N N . GLY A 1 114 ? -6.314 -4.216 -3.567 1.00 96.69 114 GLY A N 1
ATOM 871 C CA . GLY A 1 114 ? -6.986 -5.498 -3.790 1.00 96.69 114 GLY A CA 1
ATOM 872 C C . GLY A 1 114 ? -6.022 -6.692 -3.807 1.00 96.69 114 GLY A C 1
ATOM 873 O O . GLY A 1 114 ? -6.254 -7.681 -3.113 1.00 96.69 114 GLY A O 1
ATOM 874 N N . ALA A 1 115 ? -4.894 -6.588 -4.516 1.00 97.12 115 ALA A N 1
ATOM 875 C CA . ALA A 1 115 ? -3.846 -7.617 -4.530 1.00 97.12 115 ALA A CA 1
ATOM 876 C C . ALA A 1 115 ? -3.195 -7.835 -3.146 1.00 97.12 115 ALA A C 1
ATOM 878 O O . ALA A 1 115 ? -2.786 -8.946 -2.775 1.00 97.12 115 ALA A O 1
ATOM 879 N N . LEU A 1 116 ? -3.115 -6.774 -2.345 1.00 96.75 116 LEU A N 1
ATOM 880 C CA . LEU A 1 116 ? -2.647 -6.823 -0.964 1.00 96.75 116 LEU A CA 1
ATOM 881 C C . LEU A 1 116 ? -3.702 -7.380 0.001 1.00 96.75 116 LEU A C 1
ATOM 883 O O . LEU A 1 116 ? -3.319 -7.869 1.059 1.00 96.75 116 LEU A O 1
ATOM 887 N N . GLY A 1 117 ? -4.967 -7.483 -0.410 1.00 95.50 117 GLY A N 1
ATOM 888 C CA . GLY A 1 117 ? -6.067 -7.937 0.444 1.00 95.50 117 GLY A CA 1
ATOM 889 C C . GLY A 1 117 ? -6.582 -6.841 1.378 1.00 95.50 117 GLY A C 1
ATOM 890 O O . GLY A 1 117 ? -7.187 -7.149 2.398 1.00 95.50 117 GLY A O 1
ATOM 891 N N . ILE A 1 118 ? -6.330 -5.576 1.037 1.00 95.81 118 ILE A N 1
ATOM 892 C CA . ILE A 1 118 ? -6.748 -4.402 1.801 1.00 95.81 118 ILE A CA 1
ATOM 893 C C . ILE A 1 118 ? -7.941 -3.756 1.098 1.00 95.81 118 ILE A C 1
ATOM 895 O O . ILE A 1 118 ? -7.966 -3.622 -0.128 1.00 95.81 118 ILE A O 1
ATOM 899 N N . LYS A 1 119 ? -8.935 -3.329 1.877 1.00 93.19 119 LYS A N 1
ATOM 900 C CA . LYS A 1 119 ? -10.136 -2.654 1.382 1.00 93.19 119 LYS A CA 1
ATOM 901 C C . LYS A 1 119 ? -10.190 -1.230 1.926 1.00 93.19 119 LYS A C 1
ATOM 903 O O . LYS A 1 119 ? -10.077 -1.033 3.128 1.00 93.19 119 LYS A O 1
ATOM 908 N N . LEU A 1 120 ? -10.402 -0.255 1.043 1.00 90.56 120 LEU A N 1
ATOM 909 C CA . LEU A 1 120 ? -10.660 1.127 1.448 1.00 90.56 120 LEU A CA 1
ATOM 910 C C . LEU A 1 120 ? -12.074 1.235 2.044 1.00 90.56 120 LEU A C 1
ATOM 912 O O . LEU A 1 120 ? -13.030 0.696 1.476 1.00 90.56 120 LEU A O 1
ATOM 916 N N . HIS A 1 121 ? -12.206 1.949 3.158 1.00 90.75 121 HIS A N 1
ATOM 917 C CA . HIS A 1 121 ? -13.480 2.239 3.806 1.00 90.75 121 HIS A CA 1
ATOM 918 C C . HIS A 1 121 ? -13.723 3.751 3.826 1.00 90.75 121 HIS A C 1
ATOM 920 O O . HIS A 1 121 ? -12.807 4.522 4.095 1.00 90.75 121 HIS A O 1
ATOM 926 N N . ALA A 1 122 ? -14.951 4.175 3.526 1.00 90.31 122 ALA A N 1
ATOM 927 C CA . ALA A 1 122 ? -15.349 5.573 3.621 1.00 90.31 122 ALA A CA 1
ATOM 928 C C . ALA A 1 122 ? -16.000 5.827 4.983 1.00 90.31 122 ALA A C 1
ATOM 930 O O . ALA A 1 122 ? -16.928 5.119 5.369 1.00 90.31 122 ALA A O 1
ATOM 931 N N . GLN A 1 123 ? -15.539 6.856 5.684 1.00 91.62 123 GLN A N 1
ATOM 932 C CA . GLN A 1 123 ? -16.105 7.309 6.949 1.00 91.62 123 GLN A CA 1
ATOM 933 C C . GLN A 1 123 ? -16.497 8.782 6.822 1.00 91.62 123 GLN A C 1
ATOM 935 O O . GLN A 1 123 ? -15.803 9.559 6.168 1.00 91.62 123 GLN A O 1
ATOM 940 N N . ALA A 1 124 ? -17.621 9.168 7.426 1.00 92.88 124 ALA A N 1
ATOM 941 C CA . ALA A 1 124 ? -17.988 10.575 7.517 1.00 92.88 124 ALA A CA 1
ATOM 942 C C . ALA A 1 124 ? -16.987 11.305 8.428 1.00 92.88 124 ALA A C 1
ATOM 944 O O . ALA A 1 124 ? -16.777 10.883 9.565 1.00 92.88 124 ALA A O 1
ATOM 945 N N . TYR A 1 125 ? -16.394 12.388 7.925 1.00 83.19 125 TYR A N 1
ATOM 946 C CA . TYR A 1 125 ? -15.579 13.313 8.707 1.00 83.19 125 TYR A CA 1
ATOM 947 C C . TYR A 1 125 ? -16.415 14.572 8.956 1.00 83.19 125 TYR A C 1
ATOM 949 O O . TYR A 1 125 ? -16.911 15.169 7.997 1.00 83.19 125 TYR A O 1
ATOM 957 N N . GLY A 1 126 ? -16.649 14.903 10.226 1.00 66.94 126 GLY A N 1
ATOM 958 C CA . GLY A 1 126 ? -17.493 16.012 10.677 1.00 66.94 126 GLY A CA 1
ATOM 959 C C . GLY A 1 126 ? -16.742 16.912 11.636 1.00 66.94 126 GLY A C 1
ATOM 960 O O . GLY A 1 126 ? -15.981 16.356 12.458 1.00 66.94 126 GLY A O 1
#